Protein AF-A0A9P9DSQ2-F1 (afdb_monomer_lite)

Radius of gyration: 19.14 Å; chains: 1; bounding box: 54×25×41 Å

Secondary structure (DSSP, 8-state):
---S-GGGS-TTTSSTTT-------PPPPHHHHHHHHHHHHS-----TT-TTS-SSSHHHHHHHHHHHHHHSPTTTS-HHHHHHHHHT-

Structure (mmCIF, N/CA/C/O backbone):
data_AF-A0A9P9DSQ2-F1
#
_entry.id   AF-A0A9P9DSQ2-F1
#
loop_
_atom_site.group_PDB
_atom_site.id
_atom_site.type_symbol
_atom_site.label_atom_id
_atom_site.label_alt_id
_atom_site.label_comp_id
_atom_site.label_asym_id
_atom_site.label_entity_id
_atom_site.label_seq_id
_atom_site.pdbx_PDB_ins_code
_atom_site.Cartn_x
_atom_site.Cartn_y
_atom_site.Cartn_z
_atom_site.occupancy
_atom_site.B_iso_or_equiv
_atom_site.auth_seq_id
_atom_site.auth_comp_id
_atom_site.auth_asym_id
_atom_site.auth_atom_id
_atom_site.pdbx_PDB_model_num
ATOM 1 N N . MET A 1 1 ? -6.273 -0.958 15.291 1.00 86.94 1 MET A N 1
ATOM 2 C CA . MET A 1 1 ? -7.329 -1.916 14.891 1.00 86.94 1 MET A CA 1
ATOM 3 C C . MET A 1 1 ? -7.430 -1.884 13.377 1.00 86.94 1 MET A C 1
ATOM 5 O O . MET A 1 1 ? -7.369 -0.791 12.831 1.00 86.94 1 MET A O 1
ATOM 9 N N . THR A 1 2 ? -7.551 -3.035 12.717 1.00 93.44 2 THR A N 1
ATOM 10 C CA . THR A 1 2 ? -7.734 -3.147 11.260 1.00 93.44 2 THR A CA 1
ATOM 11 C C . THR A 1 2 ? -9.025 -3.917 10.980 1.00 93.44 2 THR A C 1
ATOM 13 O O . THR A 1 2 ? -9.381 -4.823 11.731 1.00 93.44 2 THR A O 1
ATOM 16 N N . THR A 1 3 ? -9.770 -3.528 9.947 1.00 94.44 3 THR A N 1
ATOM 17 C CA . THR A 1 3 ? -10.976 -4.237 9.499 1.00 94.44 3 THR A CA 1
ATOM 18 C C . THR A 1 3 ? -11.168 -4.009 8.006 1.00 94.44 3 THR A C 1
ATOM 20 O O . THR A 1 3 ? -10.909 -2.911 7.522 1.00 94.44 3 THR A O 1
ATOM 23 N N . ASN A 1 4 ? -11.660 -5.025 7.300 1.00 93.94 4 ASN A N 1
ATOM 24 C CA . ASN A 1 4 ? -12.089 -4.894 5.905 1.00 93.94 4 ASN A CA 1
ATOM 25 C C . ASN A 1 4 ? -13.530 -4.361 5.796 1.00 93.94 4 ASN A C 1
ATOM 27 O O . ASN A 1 4 ? -13.950 -3.943 4.726 1.00 93.94 4 ASN A O 1
ATOM 31 N N . HIS A 1 5 ? -14.286 -4.393 6.900 1.00 92.44 5 HIS A N 1
ATOM 32 C CA . HIS A 1 5 ? -15.693 -3.996 6.967 1.00 92.44 5 HIS A CA 1
ATOM 33 C C . HIS A 1 5 ? -15.889 -2.999 8.108 1.00 92.44 5 HIS A C 1
ATOM 35 O O . HIS A 1 5 ? -16.246 -3.373 9.231 1.00 92.44 5 HIS A O 1
ATOM 41 N N . SER A 1 6 ? -15.579 -1.728 7.854 1.00 90.81 6 SER A N 1
ATOM 42 C CA . SER A 1 6 ? -15.720 -0.668 8.860 1.00 90.81 6 SER A CA 1
ATOM 43 C C . SER A 1 6 ? -17.185 -0.315 9.137 1.00 90.81 6 SER A C 1
ATOM 45 O O . SER A 1 6 ? -17.527 0.058 10.256 1.00 90.81 6 SER A O 1
ATOM 47 N N . GLU A 1 7 ? -18.062 -0.531 8.159 1.00 91.12 7 GLU A N 1
ATOM 48 C CA . GLU A 1 7 ? -19.506 -0.305 8.206 1.00 91.12 7 GLU A CA 1
ATOM 49 C C . GLU A 1 7 ? -20.245 -1.273 9.136 1.00 91.12 7 GLU A C 1
ATOM 51 O O . GLU A 1 7 ? -21.333 -0.968 9.615 1.00 91.12 7 GLU A O 1
ATOM 56 N N . LYS A 1 8 ? -19.645 -2.437 9.411 1.00 92.81 8 LYS A N 1
ATOM 57 C CA . LYS A 1 8 ? -20.202 -3.456 10.313 1.00 92.81 8 LYS A CA 1
ATOM 58 C C . LYS A 1 8 ? -19.705 -3.310 11.751 1.00 92.81 8 LYS A C 1
ATOM 60 O O . LYS A 1 8 ? -20.093 -4.105 12.605 1.00 92.81 8 LYS A O 1
ATOM 65 N N . LEU A 1 9 ? -18.821 -2.347 12.026 1.00 91.25 9 LEU A N 1
ATOM 66 C CA . LEU A 1 9 ? -18.330 -2.108 13.378 1.00 91.25 9 LEU A CA 1
ATOM 67 C C . LEU A 1 9 ? -19.406 -1.454 14.242 1.00 91.25 9 LEU A C 1
ATOM 69 O O . LEU A 1 9 ? -20.096 -0.527 13.821 1.00 91.25 9 LEU A O 1
ATOM 73 N N . ASP A 1 10 ? -19.484 -1.899 15.493 1.00 92.69 10 ASP A N 1
ATOM 74 C CA . ASP A 1 10 ? -20.330 -1.263 16.494 1.00 92.69 10 ASP A CA 1
ATOM 75 C C . ASP A 1 10 ? -19.885 0.192 16.728 1.00 92.69 10 ASP A C 1
ATOM 77 O O . ASP A 1 10 ? -18.697 0.489 16.918 1.00 92.69 10 ASP A O 1
ATOM 81 N N . HIS A 1 11 ? -20.849 1.111 16.751 1.00 88.75 11 HIS A N 1
ATOM 82 C CA . HIS A 1 11 ? -20.594 2.536 16.936 1.00 88.75 11 HIS A CA 1
ATOM 83 C C . HIS A 1 11 ? -19.863 2.840 18.259 1.00 88.75 11 HIS A C 1
ATOM 85 O O . HIS A 1 11 ? -19.038 3.756 18.316 1.00 88.75 11 HIS A O 1
ATOM 91 N N . ALA A 1 12 ? -20.083 2.042 19.310 1.00 91.69 12 ALA A N 1
ATOM 92 C CA . ALA A 1 12 ? -19.398 2.160 20.595 1.00 91.69 12 ALA A CA 1
ATOM 93 C C . ALA A 1 12 ? -17.888 1.894 20.501 1.00 91.69 12 ALA A C 1
ATOM 95 O O . ALA A 1 12 ? -17.130 2.441 21.307 1.00 91.69 12 ALA A O 1
ATOM 96 N N . LEU A 1 13 ? -17.439 1.104 19.519 1.00 89.81 13 LEU A N 1
ATOM 97 C CA . LEU A 1 13 ? -16.016 0.856 19.270 1.00 89.81 13 LEU A CA 1
ATOM 98 C C . LEU A 1 13 ? -15.345 2.026 18.552 1.00 89.81 13 LEU A C 1
ATOM 100 O O . LEU A 1 13 ? -14.154 2.250 18.742 1.00 89.81 13 LEU A O 1
ATOM 104 N N . THR A 1 14 ? -16.095 2.787 17.755 1.00 89.38 14 THR A N 1
ATOM 105 C CA . THR A 1 14 ? -15.544 3.892 16.953 1.00 89.38 14 THR A CA 1
ATOM 106 C C . THR A 1 14 ? -15.680 5.277 17.582 1.00 89.38 14 THR A C 1
ATOM 108 O O . THR A 1 14 ? -15.310 6.265 16.953 1.00 89.38 14 THR A O 1
ATOM 111 N N . ARG A 1 15 ? -16.230 5.370 18.799 1.00 90.31 15 ARG A N 1
ATOM 112 C CA . ARG A 1 15 ? -16.434 6.650 19.488 1.00 90.31 15 ARG A CA 1
ATOM 113 C C . ARG A 1 15 ? -15.101 7.294 19.919 1.00 90.31 15 ARG A C 1
ATOM 115 O O . ARG A 1 15 ? -14.140 6.559 20.185 1.00 90.31 15 ARG A O 1
ATOM 122 N N . PRO A 1 16 ? -15.062 8.630 20.085 1.00 91.56 16 PRO A N 1
ATOM 123 C CA . PRO A 1 16 ? -13.893 9.332 20.618 1.00 91.56 16 PRO A CA 1
ATOM 124 C C . PRO A 1 16 ? -13.413 8.734 21.950 1.00 91.56 16 PRO A C 1
ATOM 126 O O . PRO A 1 16 ? -14.226 8.358 22.802 1.00 91.56 16 PRO A O 1
ATOM 129 N N . GLY A 1 17 ? -12.098 8.604 22.116 1.00 92.00 17 GLY A N 1
ATOM 130 C CA . GLY A 1 17 ? -11.450 7.945 23.257 1.00 92.00 17 GLY A CA 1
ATOM 131 C C . GLY A 1 17 ? -11.303 6.423 23.124 1.00 92.00 17 GLY A C 1
ATOM 132 O O . GLY A 1 17 ? -10.757 5.776 24.020 1.00 92.00 17 GLY A O 1
ATOM 133 N N . ARG A 1 18 ? -11.794 5.822 22.031 1.00 92.94 18 ARG A N 1
ATOM 134 C CA . ARG A 1 18 ? -11.494 4.431 21.640 1.00 92.94 18 ARG A CA 1
ATOM 135 C C . ARG A 1 18 ? -10.732 4.380 20.320 1.00 92.94 18 ARG A C 1
ATOM 137 O O . ARG A 1 18 ? -9.686 3.741 20.255 1.00 92.94 18 ARG A O 1
ATOM 144 N N . VAL A 1 19 ? -11.257 5.040 19.286 1.00 91.44 19 VAL A N 1
ATOM 145 C CA . VAL A 1 19 ? -10.629 5.157 17.962 1.00 91.44 19 VAL A CA 1
ATOM 146 C C . VAL A 1 19 ? -10.694 6.613 17.529 1.00 91.44 19 VAL A C 1
ATOM 148 O O . VAL A 1 19 ? -11.738 7.082 17.085 1.00 91.44 19 VAL A O 1
ATOM 151 N N . ASP A 1 20 ? -9.572 7.312 17.653 1.00 92.50 20 ASP A N 1
ATOM 152 C CA . ASP A 1 20 ? -9.503 8.751 17.374 1.00 92.50 20 ASP A CA 1
ATOM 153 C C . ASP A 1 20 ? -9.065 9.065 15.933 1.00 92.50 20 ASP A C 1
ATOM 155 O O . ASP A 1 20 ? -9.336 10.150 15.427 1.00 92.50 20 ASP A O 1
ATOM 159 N N . LEU A 1 21 ? -8.441 8.102 15.241 1.00 91.25 21 LEU A N 1
ATOM 160 C CA . LEU A 1 21 ? -8.024 8.220 13.844 1.00 91.25 21 LEU A CA 1
ATOM 161 C C . LEU A 1 21 ? -8.487 7.003 13.041 1.00 91.25 21 LEU A C 1
ATOM 163 O O . LEU A 1 21 ? -8.284 5.857 13.449 1.00 91.25 21 LEU A O 1
ATOM 167 N N . LYS A 1 22 ? -9.079 7.262 11.875 1.00 91.44 22 LYS A N 1
ATOM 168 C CA . LYS A 1 22 ? -9.448 6.248 10.886 1.00 91.44 22 LYS A CA 1
ATOM 169 C C . LYS A 1 22 ? -8.699 6.553 9.594 1.00 91.44 22 LYS A C 1
ATOM 171 O O . LYS A 1 22 ? -8.755 7.681 9.115 1.00 91.44 22 LYS A O 1
ATOM 176 N N . VAL A 1 23 ? -8.007 5.553 9.060 1.00 93.25 23 VAL A N 1
ATOM 177 C CA . VAL A 1 23 ? -7.296 5.634 7.781 1.00 93.25 23 VAL A CA 1
ATOM 178 C C . VAL A 1 23 ? -7.793 4.491 6.914 1.00 93.25 23 VAL A C 1
ATOM 180 O O . VAL A 1 23 ? -7.803 3.341 7.355 1.00 93.25 23 VAL A O 1
ATOM 183 N N . GLU A 1 24 ? -8.241 4.821 5.710 1.00 92.50 24 GLU A N 1
ATOM 184 C CA . GLU A 1 24 ? -8.670 3.844 4.721 1.00 92.50 24 GLU A CA 1
ATOM 185 C C . GLU A 1 24 ? -7.478 3.439 3.855 1.00 92.50 24 GLU A C 1
ATOM 187 O O . GLU A 1 24 ? -6.746 4.289 3.349 1.00 92.50 24 GLU A O 1
ATOM 192 N N . PHE A 1 25 ? -7.279 2.132 3.702 1.00 91.56 25 PHE A N 1
ATOM 193 C CA . PHE A 1 25 ? -6.292 1.591 2.780 1.00 91.56 25 PHE A CA 1
ATOM 194 C C . PHE A 1 25 ? -6.983 1.308 1.452 1.00 91.56 25 PHE A C 1
ATOM 196 O O . PHE A 1 25 ? -7.862 0.450 1.384 1.00 91.56 25 PHE A O 1
ATOM 203 N N . GLN A 1 26 ? -6.593 2.045 0.416 1.00 90.81 26 GLN A N 1
ATOM 204 C CA . GLN A 1 26 ? -7.137 1.896 -0.930 1.00 90.81 26 GLN A CA 1
ATOM 205 C C . GLN A 1 26 ? -6.309 0.913 -1.767 1.00 90.81 26 GLN A C 1
ATOM 207 O O . GLN A 1 26 ? -5.225 0.473 -1.367 1.00 90.81 26 GLN A O 1
ATOM 212 N N . LEU A 1 27 ? -6.849 0.554 -2.933 1.00 94.00 27 LEU A N 1
ATOM 213 C CA . LEU A 1 27 ? -6.123 -0.201 -3.953 1.00 94.00 27 LEU A CA 1
ATOM 214 C C . LEU A 1 27 ? -4.958 0.634 -4.505 1.00 94.00 27 LEU A C 1
ATOM 216 O O . LEU A 1 27 ? -4.865 1.839 -4.279 1.00 94.00 27 LEU A O 1
ATOM 220 N N . ALA A 1 28 ? -4.016 -0.024 -5.172 1.00 92.50 28 ALA A N 1
ATOM 221 C CA . ALA A 1 28 ? -2.792 0.616 -5.610 1.00 92.50 28 ALA A CA 1
ATOM 222 C C . ALA A 1 28 ? -3.034 1.537 -6.812 1.00 92.50 28 ALA A C 1
ATOM 224 O O . ALA A 1 28 ? -3.481 1.111 -7.878 1.00 92.50 28 ALA A O 1
ATOM 225 N N . ASP A 1 29 ? -2.646 2.795 -6.647 1.00 91.88 29 ASP A N 1
ATOM 226 C CA . ASP A 1 29 ? -2.539 3.750 -7.743 1.00 91.88 29 ASP A CA 1
ATOM 227 C C . ASP A 1 29 ? -1.176 3.641 -8.432 1.00 91.88 29 ASP A C 1
ATOM 229 O O . ASP A 1 29 ? -0.224 3.059 -7.899 1.00 91.88 29 ASP A O 1
ATOM 233 N N . ARG A 1 30 ? -1.027 4.289 -9.593 1.00 91.88 30 ARG A N 1
ATOM 234 C CA . ARG A 1 30 ? 0.255 4.344 -10.320 1.00 91.88 30 ARG A CA 1
ATOM 235 C C . ARG A 1 30 ? 1.421 4.814 -9.459 1.00 91.88 30 ARG A C 1
ATOM 237 O O . ARG A 1 30 ? 2.525 4.285 -9.573 1.00 91.88 30 ARG A O 1
ATOM 244 N N . GLY A 1 31 ? 1.179 5.789 -8.584 1.00 91.81 31 GLY A N 1
ATOM 245 C CA . GLY A 1 31 ? 2.190 6.273 -7.646 1.00 91.81 31 GLY A CA 1
ATOM 246 C C . GLY A 1 31 ? 2.658 5.174 -6.692 1.00 91.81 31 GLY A C 1
ATOM 247 O O . GLY A 1 31 ? 3.859 4.991 -6.519 1.00 91.81 31 GLY A O 1
ATOM 248 N N . ILE A 1 32 ? 1.716 4.399 -6.146 1.00 92.38 32 ILE A N 1
ATOM 249 C CA . ILE A 1 32 ? 1.999 3.275 -5.248 1.00 92.38 32 ILE A CA 1
ATOM 250 C C . ILE A 1 32 ? 2.737 2.166 -6.003 1.00 92.38 32 ILE A C 1
ATOM 252 O O . ILE A 1 32 ? 3.742 1.670 -5.508 1.00 92.38 32 ILE A O 1
ATOM 256 N N . ALA A 1 33 ? 2.305 1.811 -7.216 1.00 93.00 33 ALA A N 1
ATOM 257 C CA . ALA A 1 33 ? 2.983 0.805 -8.036 1.00 93.00 33 ALA A CA 1
ATOM 258 C C . ALA A 1 33 ? 4.448 1.186 -8.327 1.00 93.00 33 ALA A C 1
ATOM 260 O O . ALA A 1 33 ? 5.340 0.339 -8.242 1.0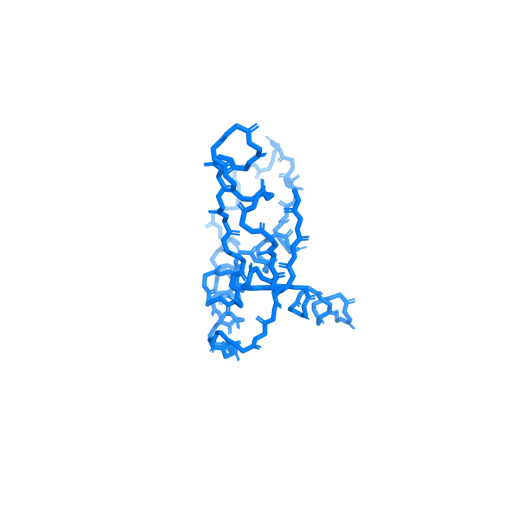0 93.00 33 ALA A O 1
ATOM 261 N N . ARG A 1 34 ? 4.709 2.469 -8.609 1.00 92.88 34 ARG A N 1
ATOM 262 C CA . ARG A 1 34 ? 6.067 2.994 -8.793 1.00 92.88 34 ARG A CA 1
ATOM 263 C C . ARG A 1 34 ? 6.892 2.915 -7.511 1.00 92.88 34 ARG A C 1
ATOM 265 O O . ARG A 1 34 ? 8.028 2.456 -7.552 1.00 92.88 34 ARG A O 1
ATOM 272 N N . GLU A 1 35 ? 6.330 3.349 -6.386 1.00 91.31 35 GLU A N 1
ATOM 273 C CA . GLU A 1 35 ? 6.991 3.294 -5.076 1.00 91.31 35 GLU A CA 1
ATOM 274 C C . GLU A 1 35 ? 7.305 1.855 -4.655 1.00 91.31 35 GLU A C 1
ATOM 276 O O . GLU A 1 35 ? 8.399 1.592 -4.171 1.00 91.31 35 GLU A O 1
ATOM 281 N N . ILE A 1 36 ? 6.406 0.900 -4.911 1.00 91.69 36 ILE A N 1
ATOM 282 C CA . ILE A 1 36 ? 6.651 -0.527 -4.658 1.00 91.69 36 ILE A CA 1
ATOM 283 C C . ILE A 1 36 ? 7.844 -1.024 -5.483 1.00 91.69 36 ILE A C 1
ATOM 285 O O . ILE A 1 36 ? 8.722 -1.699 -4.947 1.00 91.69 36 ILE A O 1
ATOM 289 N N . TYR A 1 37 ? 7.910 -0.666 -6.769 1.00 90.62 37 TYR A N 1
ATOM 290 C CA . TYR A 1 37 ? 9.042 -1.030 -7.622 1.00 90.62 37 TYR A CA 1
ATOM 291 C C . TYR A 1 37 ? 10.354 -0.429 -7.097 1.00 90.62 37 TYR A C 1
ATOM 293 O O . TYR A 1 37 ? 11.361 -1.130 -6.985 1.00 90.62 37 TYR A O 1
ATOM 301 N N . ARG A 1 38 ? 10.334 0.853 -6.707 1.00 89.25 38 ARG A N 1
ATOM 302 C CA . ARG A 1 38 ? 11.479 1.525 -6.074 1.00 89.25 38 ARG A CA 1
ATOM 303 C C . ARG A 1 38 ? 11.884 0.863 -4.765 1.00 89.25 38 ARG A C 1
ATOM 305 O O . ARG A 1 38 ? 13.067 0.699 -4.522 1.00 89.25 38 ARG A O 1
ATOM 312 N N . PHE A 1 39 ? 10.930 0.461 -3.938 1.00 87.88 39 PHE A N 1
ATOM 313 C CA . PHE A 1 39 ? 11.208 -0.195 -2.666 1.00 87.88 39 PHE A CA 1
ATOM 314 C C . PHE A 1 39 ? 11.850 -1.575 -2.858 1.00 87.88 39 PHE A C 1
ATOM 316 O O . PHE A 1 39 ? 12.763 -1.933 -2.122 1.00 87.88 39 PHE A O 1
ATOM 323 N N . MET A 1 40 ? 11.399 -2.345 -3.852 1.00 86.88 40 MET A N 1
ATOM 324 C CA . MET A 1 40 ? 11.906 -3.699 -4.090 1.00 86.88 40 MET A CA 1
ATOM 325 C C . MET A 1 40 ? 13.245 -3.739 -4.828 1.00 86.88 40 MET A C 1
ATOM 327 O O . MET A 1 40 ? 14.070 -4.602 -4.539 1.00 86.88 40 MET A O 1
ATOM 331 N N . PHE A 1 41 ? 13.455 -2.835 -5.785 1.00 84.56 41 PHE A N 1
ATOM 332 C CA . PHE A 1 41 ? 14.626 -2.855 -6.671 1.00 84.56 41 PHE A CA 1
ATOM 333 C C . PHE A 1 41 ? 15.546 -1.640 -6.502 1.00 84.56 41 PHE A C 1
ATOM 335 O O . PHE A 1 41 ? 16.591 -1.558 -7.154 1.00 84.56 41 PHE A O 1
ATOM 342 N N . GLY A 1 42 ? 15.170 -0.691 -5.646 1.00 77.94 42 GLY A N 1
ATOM 343 C CA . GLY A 1 42 ? 16.007 0.435 -5.262 1.00 77.94 42 GLY A CA 1
ATOM 344 C C . GLY A 1 42 ? 17.218 -0.085 -4.510 1.00 77.94 42 GLY A C 1
ATOM 345 O O . GLY A 1 42 ? 17.095 -0.781 -3.506 1.00 77.94 42 GLY A O 1
ATOM 346 N N . GLN A 1 43 ? 18.399 0.212 -5.040 1.00 60.47 43 GLN A N 1
ATOM 347 C CA . GLN A 1 43 ? 19.662 -0.240 -4.473 1.00 60.47 43 GLN A CA 1
ATOM 348 C C . GLN A 1 43 ? 19.794 0.273 -3.025 1.00 60.47 43 GLN A C 1
ATOM 350 O O . GLN A 1 43 ? 19.723 1.489 -2.824 1.00 60.47 43 GLN A O 1
ATOM 355 N N . PRO A 1 44 ? 20.032 -0.589 -2.017 1.00 50.75 44 PRO A N 1
ATOM 356 C CA . PRO A 1 44 ? 20.595 -0.129 -0.761 1.00 50.75 44 PRO A CA 1
ATOM 357 C C . PRO A 1 44 ? 22.059 0.217 -1.044 1.00 50.75 44 PRO A C 1
ATOM 359 O O . PRO A 1 44 ? 22.891 -0.672 -1.160 1.00 50.75 44 PRO A O 1
ATOM 362 N N . GLU A 1 45 ? 22.329 1.502 -1.261 1.00 53.09 45 GLU A N 1
ATOM 363 C CA . GLU A 1 45 ? 23.652 2.136 -1.264 1.00 53.09 45 GLU A CA 1
ATOM 364 C C . GLU A 1 45 ? 24.828 1.260 -1.735 1.00 53.09 45 GLU A C 1
ATOM 366 O O . GLU A 1 45 ? 25.511 0.601 -0.949 1.00 53.09 45 GLU A O 1
ATOM 371 N N . SER A 1 46 ? 25.182 1.352 -3.016 1.00 46.41 46 SER A N 1
ATOM 372 C CA . SER A 1 46 ? 26.577 1.137 -3.392 1.00 46.41 46 SER A CA 1
ATOM 373 C C . SER A 1 46 ? 27.405 2.258 -2.760 1.00 46.41 46 SER A C 1
ATOM 375 O O . SER A 1 46 ? 27.421 3.372 -3.274 1.00 46.41 46 SER A O 1
ATOM 377 N N . ASN A 1 47 ? 28.006 1.951 -1.608 1.00 43.38 47 ASN A N 1
ATOM 378 C CA . ASN A 1 47 ? 29.162 2.579 -0.974 1.00 43.38 47 ASN A CA 1
ATOM 379 C C . ASN A 1 47 ? 29.415 4.057 -1.320 1.00 43.38 47 ASN A C 1
ATOM 381 O O . ASN A 1 47 ? 29.832 4.406 -2.423 1.00 43.38 47 ASN A O 1
ATOM 385 N N . ILE A 1 48 ? 29.383 4.887 -0.278 1.00 53.72 48 ILE A N 1
ATOM 386 C CA . ILE A 1 48 ? 29.861 6.281 -0.162 1.00 53.72 48 ILE A CA 1
ATOM 387 C C . ILE A 1 48 ? 31.305 6.535 -0.692 1.00 53.72 48 ILE A C 1
ATOM 389 O O . ILE A 1 48 ? 31.835 7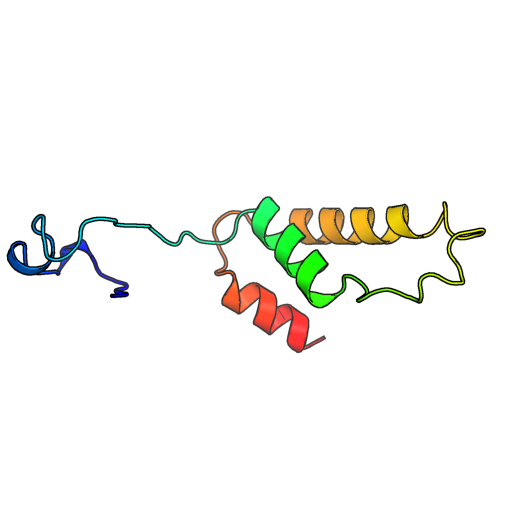.633 -0.556 1.00 53.72 48 ILE A O 1
ATOM 393 N N . ALA A 1 49 ? 31.961 5.540 -1.298 1.00 47.84 49 ALA A N 1
ATOM 394 C CA . ALA A 1 49 ? 33.284 5.604 -1.910 1.00 47.84 49 ALA A CA 1
ATOM 395 C C . ALA A 1 49 ? 33.275 5.691 -3.456 1.00 47.84 49 ALA A C 1
ATOM 397 O O . ALA A 1 49 ? 34.303 6.040 -4.028 1.00 47.84 49 ALA A O 1
ATOM 398 N N . GLU A 1 50 ? 32.154 5.434 -4.147 1.00 45.50 50 GLU A N 1
ATOM 399 C CA . GLU A 1 50 ? 32.084 5.462 -5.629 1.00 45.50 50 GLU A CA 1
ATOM 400 C C . GLU A 1 50 ? 31.283 6.650 -6.202 1.00 45.50 50 GLU A C 1
ATOM 402 O O . GLU A 1 50 ? 30.956 6.698 -7.389 1.00 45.50 50 GLU A O 1
ATOM 407 N N . ALA A 1 51 ? 31.010 7.666 -5.381 1.00 45.00 51 ALA A N 1
ATOM 408 C CA . ALA A 1 51 ? 30.176 8.820 -5.727 1.00 45.00 51 ALA A CA 1
ATOM 409 C C . ALA A 1 51 ? 30.785 9.808 -6.753 1.00 45.00 51 ALA A C 1
ATOM 411 O O . ALA A 1 51 ? 30.257 10.901 -6.925 1.00 45.00 51 ALA A O 1
ATOM 412 N N . ILE A 1 52 ? 31.877 9.462 -7.447 1.00 51.62 52 ILE A N 1
ATOM 413 C CA . ILE A 1 52 ? 32.528 10.360 -8.423 1.00 51.62 52 ILE A CA 1
ATOM 414 C C . ILE A 1 52 ? 32.259 9.952 -9.891 1.00 51.62 52 ILE A C 1
ATOM 416 O O . ILE A 1 52 ? 32.623 10.699 -10.791 1.00 51.62 52 ILE A O 1
ATOM 420 N N . GLN A 1 53 ? 31.582 8.830 -10.196 1.00 47.41 53 GLN A N 1
ATOM 421 C CA . GLN A 1 53 ? 31.389 8.414 -11.608 1.00 47.41 53 GLN A CA 1
ATOM 422 C C . GLN A 1 53 ? 29.993 7.914 -12.028 1.00 47.41 53 GLN A C 1
ATOM 424 O O . GLN A 1 53 ? 29.830 7.521 -13.182 1.00 47.41 53 GLN A O 1
ATOM 429 N N . GLN A 1 54 ? 28.957 7.963 -11.183 1.00 47.34 54 GLN A N 1
ATOM 430 C CA . GLN A 1 54 ? 27.614 7.491 -11.573 1.00 47.34 54 GLN A CA 1
ATOM 431 C C . GLN A 1 54 ? 26.540 8.591 -11.630 1.00 47.34 54 GLN A C 1
ATOM 433 O O . GLN A 1 54 ? 25.482 8.476 -11.023 1.00 47.34 54 GLN A O 1
ATOM 438 N N . GLU A 1 55 ? 26.747 9.617 -12.456 1.00 44.19 55 GLU A N 1
ATOM 439 C CA . GLU A 1 55 ? 25.670 10.530 -12.897 1.00 44.19 55 GLU A CA 1
ATOM 440 C C . GLU A 1 55 ? 24.791 9.936 -14.033 1.00 44.19 55 GLU A C 1
ATOM 442 O O . GLU A 1 55 ? 23.951 10.627 -14.602 1.00 44.19 55 GLU A O 1
ATOM 447 N N . GLY A 1 56 ? 24.943 8.645 -14.377 1.00 45.09 56 GLY A N 1
ATOM 448 C CA . GLY A 1 56 ? 24.309 8.038 -15.563 1.00 45.09 56 GLY A CA 1
ATOM 449 C C . GLY A 1 56 ? 23.272 6.924 -15.339 1.00 45.09 56 GLY A C 1
ATOM 450 O O . GLY A 1 56 ? 22.464 6.676 -16.234 1.00 45.09 56 GLY A O 1
ATOM 451 N N . CYS A 1 57 ? 23.251 6.238 -14.187 1.00 47.53 57 CYS A N 1
ATOM 452 C CA . CYS A 1 57 ? 22.439 5.014 -14.017 1.00 47.53 57 CYS A CA 1
ATOM 453 C C . CYS A 1 57 ? 21.034 5.226 -13.425 1.00 47.53 57 CYS A C 1
ATOM 455 O O . CYS A 1 57 ? 20.156 4.391 -13.648 1.00 47.53 57 CYS A O 1
ATOM 457 N N . GLY A 1 58 ? 20.772 6.344 -12.737 1.00 55.03 58 GLY A N 1
ATOM 458 C CA . GLY A 1 58 ? 19.458 6.605 -12.125 1.00 55.03 58 GLY A CA 1
ATOM 459 C C . GLY A 1 58 ? 18.319 6.754 -13.143 1.00 55.03 58 GLY A C 1
ATOM 460 O O . GLY A 1 58 ? 17.184 6.362 -12.882 1.00 55.03 58 GLY A O 1
ATOM 461 N N . GLY A 1 59 ? 18.625 7.245 -14.350 1.00 63.66 59 GLY A N 1
ATOM 462 C CA . GLY A 1 59 ? 17.615 7.492 -15.381 1.00 63.66 59 GLY A CA 1
ATOM 463 C C . GLY A 1 59 ? 16.961 6.222 -15.933 1.00 63.66 59 GLY A C 1
A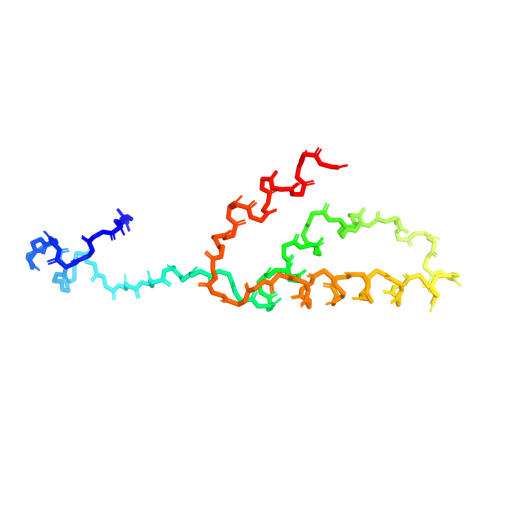TOM 464 O O . GLY A 1 59 ? 15.776 6.241 -16.256 1.00 63.66 59 GLY A O 1
ATOM 465 N N . ASN A 1 60 ? 17.697 5.112 -16.034 1.00 77.44 60 ASN A N 1
ATOM 466 C CA . ASN A 1 60 ? 17.129 3.858 -16.541 1.00 77.44 60 ASN A CA 1
ATOM 467 C C . ASN A 1 60 ? 16.204 3.201 -15.514 1.00 77.44 60 ASN A C 1
ATOM 469 O O . ASN A 1 60 ? 15.154 2.690 -15.896 1.00 77.44 60 ASN A O 1
ATOM 473 N N . PHE A 1 61 ? 16.560 3.265 -14.230 1.00 83.56 61 PHE A N 1
ATOM 474 C CA . PHE A 1 61 ? 15.744 2.718 -13.149 1.00 83.56 61 PHE A CA 1
ATOM 475 C C . PHE A 1 61 ? 14.412 3.456 -13.008 1.00 83.56 61 PHE A C 1
ATOM 477 O O . PHE A 1 61 ? 13.354 2.834 -12.986 1.00 83.56 61 PHE A O 1
ATOM 484 N N . GLU A 1 62 ? 14.452 4.788 -13.004 1.00 85.44 62 GLU A N 1
ATOM 485 C CA . GLU A 1 62 ? 13.242 5.612 -12.931 1.00 85.44 62 GLU A CA 1
ATOM 486 C C . GLU A 1 62 ? 12.331 5.391 -14.143 1.00 85.44 62 GLU A C 1
ATOM 488 O O . GLU A 1 62 ? 11.128 5.187 -13.993 1.00 85.44 62 GLU A O 1
ATOM 493 N N . ARG A 1 63 ? 12.907 5.285 -15.349 1.00 87.88 63 ARG A N 1
ATOM 494 C CA . ARG A 1 63 ? 12.145 4.925 -16.556 1.00 87.88 63 ARG A CA 1
ATOM 495 C C . ARG A 1 63 ? 11.507 3.542 -16.458 1.00 87.88 63 ARG A C 1
ATOM 497 O O . ARG A 1 63 ? 10.401 3.358 -16.957 1.00 87.88 63 ARG A O 1
ATOM 504 N N . GLN A 1 64 ? 12.185 2.567 -15.853 1.00 89.06 64 GLN A N 1
ATOM 505 C CA . GLN A 1 64 ? 11.624 1.233 -15.627 1.00 89.06 64 GLN A CA 1
ATOM 506 C C . GLN A 1 64 ? 10.490 1.266 -14.601 1.00 89.06 64 GLN A C 1
ATOM 508 O O . GLN A 1 64 ? 9.460 0.636 -14.833 1.00 89.06 64 GLN A O 1
ATOM 513 N N . ALA A 1 65 ? 10.646 2.030 -13.520 1.00 90.25 65 ALA A N 1
ATOM 514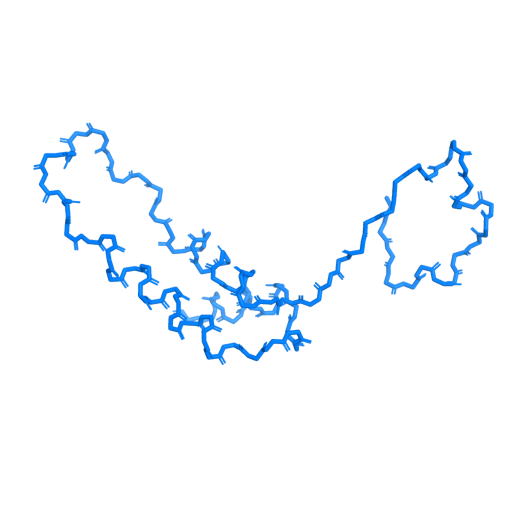 C CA . ALA A 1 65 ? 9.621 2.200 -12.498 1.00 90.25 65 ALA A CA 1
ATOM 515 C C . ALA A 1 65 ? 8.367 2.885 -13.073 1.00 90.25 65 ALA A C 1
ATOM 517 O O . ALA A 1 65 ? 7.249 2.416 -12.852 1.00 90.25 65 ALA A O 1
ATOM 518 N N . ASP A 1 66 ? 8.542 3.932 -13.884 1.00 91.50 66 ASP A N 1
ATOM 519 C CA . ASP A 1 66 ? 7.443 4.602 -14.585 1.00 91.50 66 ASP A CA 1
ATOM 520 C C . ASP A 1 66 ? 6.801 3.685 -15.642 1.00 91.50 66 ASP A C 1
ATOM 522 O O . ASP A 1 66 ? 5.576 3.623 -15.752 1.00 91.50 66 ASP A O 1
ATOM 526 N N . ALA A 1 67 ? 7.597 2.919 -16.398 1.00 92.50 67 ALA A N 1
ATOM 527 C CA . ALA A 1 67 ? 7.081 1.964 -17.380 1.00 92.50 67 ALA A CA 1
ATOM 528 C C . ALA A 1 67 ? 6.313 0.805 -16.726 1.00 92.50 67 ALA A C 1
ATOM 530 O O . ALA A 1 67 ? 5.337 0.315 -17.297 1.00 92.50 67 ALA A O 1
ATOM 531 N N . PHE A 1 68 ? 6.738 0.363 -15.541 1.00 91.81 68 PHE A N 1
ATOM 532 C CA . PHE A 1 68 ? 6.013 -0.611 -14.733 1.00 91.81 68 PHE A CA 1
ATOM 533 C C . PHE A 1 68 ? 4.685 -0.023 -14.255 1.00 91.81 68 PHE A C 1
ATOM 535 O O . PHE A 1 68 ? 3.632 -0.587 -14.546 1.00 91.81 68 PHE A O 1
ATOM 542 N N . ALA A 1 69 ? 4.717 1.153 -13.625 1.00 92.50 69 ALA A N 1
ATOM 543 C CA . ALA A 1 69 ? 3.518 1.843 -13.160 1.00 92.50 69 ALA A CA 1
ATOM 544 C C . ALA A 1 69 ? 2.525 2.146 -14.296 1.00 92.50 69 ALA A C 1
ATOM 546 O O . ALA A 1 69 ? 1.318 2.080 -14.093 1.00 92.50 69 ALA A O 1
ATOM 547 N N . ALA A 1 70 ? 3.001 2.423 -15.514 1.00 93.31 70 ALA A N 1
ATOM 548 C CA . ALA A 1 70 ? 2.138 2.635 -16.674 1.00 93.31 70 ALA A CA 1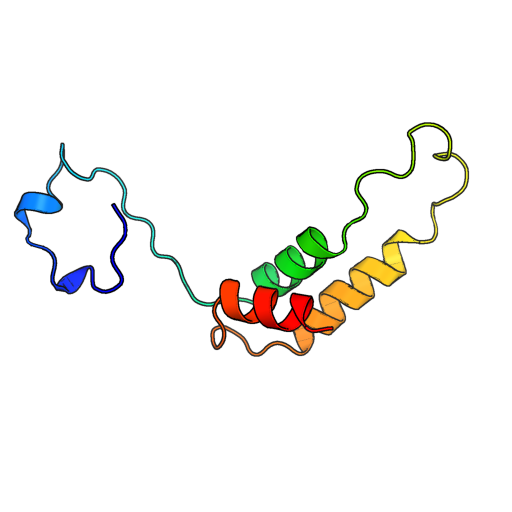
ATOM 549 C C . ALA A 1 70 ? 1.371 1.372 -17.104 1.00 93.31 70 ALA A C 1
ATOM 551 O O . ALA A 1 70 ? 0.269 1.497 -17.641 1.00 93.31 70 ALA A O 1
ATOM 552 N N . LYS A 1 71 ? 1.944 0.179 -16.879 1.00 92.06 71 LYS A N 1
ATOM 553 C CA . LYS A 1 71 ? 1.339 -1.120 -17.220 1.00 92.06 71 LYS A CA 1
ATOM 554 C C . LYS A 1 71 ? 0.372 -1.635 -16.160 1.00 92.06 71 LYS A C 1
ATOM 556 O O . LYS A 1 71 ? -0.475 -2.456 -16.496 1.00 92.06 71 LYS A O 1
ATOM 561 N N . VAL A 1 72 ? 0.511 -1.197 -14.910 1.00 90.56 72 VAL A N 1
ATOM 562 C CA . VAL A 1 72 ? -0.403 -1.574 -13.828 1.00 90.56 72 VAL A CA 1
ATOM 563 C C . VAL A 1 72 ? -1.709 -0.777 -13.982 1.00 90.56 72 VAL A C 1
ATOM 565 O O . VAL A 1 72 ? -1.658 0.456 -14.015 1.00 90.56 72 VAL A O 1
ATOM 568 N N . PRO A 1 73 ? -2.871 -1.444 -14.103 1.00 90.94 73 PRO A N 1
ATOM 569 C CA . PRO A 1 73 ? -4.176 -0.788 -14.065 1.00 90.94 73 PRO A CA 1
ATOM 570 C C . PRO A 1 73 ? -4.397 -0.037 -12.747 1.00 90.94 73 PRO A C 1
ATOM 572 O O . PRO A 1 73 ? -4.031 -0.523 -11.676 1.00 90.94 73 PRO A O 1
ATOM 575 N N . GLU A 1 74 ? -4.994 1.153 -12.825 1.00 88.81 74 GLU A N 1
ATOM 576 C CA . GLU A 1 74 ? -5.265 1.990 -11.651 1.00 88.81 74 GLU A CA 1
ATOM 577 C C . GLU A 1 74 ? -6.384 1.402 -10.788 1.00 88.81 74 GLU A C 1
ATOM 579 O O . GLU A 1 74 ? -7.440 1.033 -11.301 1.00 88.81 74 GLU A O 1
ATOM 584 N N . SER A 1 75 ? -6.142 1.343 -9.474 1.00 87.94 75 SER A N 1
ATOM 585 C CA . SER A 1 75 ? -7.120 0.948 -8.455 1.00 87.94 75 SER A CA 1
ATOM 586 C C . SER A 1 75 ? -7.761 -0.434 -8.676 1.00 87.94 75 SER A C 1
ATOM 588 O O . SER A 1 75 ? -8.900 -0.655 -8.275 1.00 87.94 75 SER A O 1
ATOM 590 N N . GLU A 1 76 ? -7.038 -1.373 -9.294 1.00 92.62 76 GLU A N 1
ATOM 591 C CA . GLU A 1 76 ? -7.499 -2.758 -9.494 1.00 92.62 76 GLU A CA 1
ATOM 592 C C . GLU A 1 76 ? -6.806 -3.738 -8.541 1.00 92.62 76 GLU A C 1
ATOM 594 O O . GLU A 1 76 ? -7.453 -4.592 -7.938 1.00 92.62 76 GLU A O 1
ATOM 599 N N . PHE A 1 77 ? -5.493 -3.583 -8.359 1.00 92.75 77 PHE A N 1
ATOM 600 C CA . PHE A 1 77 ? -4.678 -4.485 -7.548 1.00 92.75 77 PHE A CA 1
ATOM 601 C C . PHE A 1 77 ? -4.356 -3.883 -6.187 1.00 92.75 77 PHE A C 1
ATOM 603 O O . PHE A 1 77 ? -4.102 -2.686 -6.056 1.00 92.75 77 PHE A O 1
ATOM 610 N N . SER A 1 78 ? -4.300 -4.720 -5.158 1.00 93.75 78 SER A N 1
ATOM 611 C CA . SER A 1 78 ? -3.767 -4.322 -3.860 1.00 93.75 78 SER A CA 1
ATOM 612 C C . SER A 1 78 ? -2.235 -4.201 -3.907 1.00 93.75 78 SER A C 1
ATOM 614 O O . SER A 1 78 ? -1.568 -4.913 -4.667 1.00 93.75 78 SER A O 1
ATOM 616 N N . PRO A 1 79 ? -1.630 -3.364 -3.044 1.00 92.31 79 PRO A N 1
ATOM 617 C CA . PRO A 1 79 ? -0.174 -3.299 -2.908 1.00 92.31 79 PRO A CA 1
ATOM 618 C C . PRO A 1 79 ? 0.483 -4.672 -2.686 1.00 92.31 79 PRO A C 1
ATOM 620 O O . PRO A 1 79 ? 1.559 -4.944 -3.213 1.00 92.31 79 PRO A O 1
ATOM 623 N N . ALA A 1 80 ? -0.183 -5.562 -1.943 1.00 91.94 80 ALA A N 1
ATOM 624 C CA . ALA A 1 80 ? 0.316 -6.904 -1.659 1.00 91.94 80 ALA A CA 1
ATOM 625 C C . ALA A 1 80 ? 0.360 -7.798 -2.907 1.00 91.94 80 ALA A C 1
ATOM 627 O O . ALA A 1 80 ? 1.314 -8.554 -3.076 1.00 91.94 80 ALA A O 1
ATOM 628 N N . GLU A 1 81 ? -0.631 -7.702 -3.795 1.00 93.25 81 GLU A N 1
ATOM 629 C CA . GLU A 1 81 ? -0.650 -8.457 -5.055 1.00 93.25 81 GLU A CA 1
ATOM 630 C C . GLU A 1 81 ? 0.465 -8.007 -5.996 1.00 93.25 81 GLU A C 1
ATOM 632 O O . GLU A 1 81 ? 1.128 -8.844 -6.607 1.00 93.25 81 GLU A O 1
ATOM 637 N N . ILE A 1 82 ? 0.724 -6.698 -6.056 1.00 92.31 82 ILE A N 1
ATOM 638 C CA . ILE A 1 82 ? 1.831 -6.138 -6.838 1.00 92.31 82 ILE A CA 1
ATOM 639 C C . ILE A 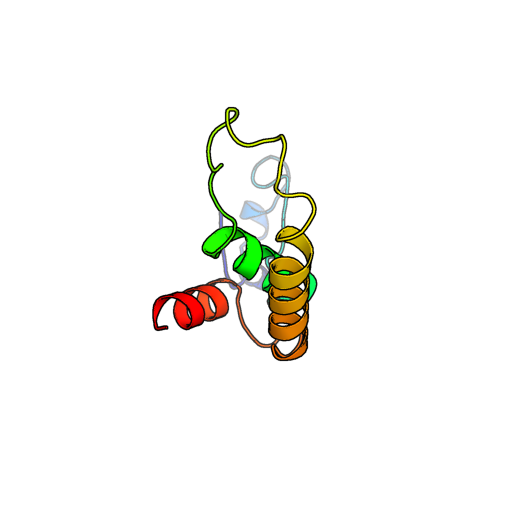1 82 ? 3.171 -6.662 -6.307 1.00 92.31 82 ILE A C 1
ATOM 641 O O . ILE A 1 82 ? 3.990 -7.149 -7.084 1.00 92.31 82 ILE A O 1
ATOM 645 N N . ILE A 1 83 ? 3.384 -6.626 -4.988 1.00 91.56 83 ILE A N 1
ATOM 646 C CA . ILE A 1 83 ? 4.603 -7.165 -4.362 1.00 91.56 83 ILE A CA 1
ATOM 647 C C . ILE A 1 83 ? 4.735 -8.668 -4.642 1.00 91.56 83 ILE A C 1
ATOM 649 O O . ILE A 1 83 ? 5.802 -9.136 -5.031 1.00 91.56 83 ILE A O 1
ATOM 653 N N . ALA A 1 84 ? 3.654 -9.434 -4.486 1.00 93.50 84 ALA A N 1
ATOM 654 C CA . ALA A 1 84 ? 3.659 -10.870 -4.745 1.00 93.50 84 ALA A CA 1
ATOM 655 C C . ALA A 1 84 ? 3.991 -11.191 -6.210 1.00 93.50 84 ALA A C 1
ATOM 657 O O . ALA A 1 84 ? 4.716 -12.149 -6.473 1.00 93.50 84 ALA A O 1
ATOM 658 N N . TYR A 1 85 ? 3.499 -10.390 -7.159 1.00 92.19 85 TYR A N 1
ATOM 659 C CA . TYR A 1 85 ? 3.856 -10.512 -8.570 1.00 92.19 85 TYR A CA 1
ATOM 660 C C . TYR A 1 85 ? 5.353 -10.263 -8.797 1.00 92.19 85 TYR A C 1
ATOM 662 O O . TYR A 1 85 ? 6.005 -11.052 -9.479 1.00 92.19 85 TYR A O 1
ATOM 670 N N . LEU A 1 86 ? 5.908 -9.217 -8.182 1.00 90.56 86 LEU A N 1
ATOM 671 C CA . LEU A 1 86 ? 7.325 -8.867 -8.301 1.00 90.56 86 LEU A CA 1
ATOM 672 C C . LEU A 1 86 ? 8.268 -9.874 -7.626 1.00 90.56 86 LEU A C 1
ATOM 674 O O . LEU A 1 86 ? 9.400 -9.991 -8.058 1.00 90.56 86 LEU A O 1
ATOM 678 N N . LEU A 1 87 ? 7.825 -10.611 -6.603 1.00 89.69 87 LEU A N 1
ATOM 679 C CA . LEU A 1 87 ? 8.626 -11.664 -5.954 1.00 89.69 87 LEU A CA 1
ATOM 680 C C . LEU A 1 87 ? 8.686 -12.978 -6.748 1.00 89.69 87 LEU A C 1
ATOM 682 O O . LEU A 1 87 ? 9.513 -13.840 -6.453 1.00 89.69 87 LEU A O 1
ATOM 686 N N . ARG A 1 88 ? 7.772 -13.183 -7.703 1.00 87.75 88 ARG A N 1
ATOM 687 C CA . ARG A 1 88 ? 7.737 -14.399 -8.537 1.00 87.75 88 ARG A CA 1
ATOM 688 C C . ARG A 1 88 ? 8.678 -14.331 -9.738 1.00 87.75 88 ARG A C 1
ATOM 690 O O . ARG A 1 88 ? 8.877 -15.361 -10.383 1.00 87.75 88 ARG A O 1
ATOM 697 N N . HIS A 1 89 ? 9.196 -13.149 -10.045 1.00 64.12 89 HIS A N 1
ATOM 698 C CA . HIS A 1 89 ? 10.061 -12.861 -11.182 1.00 64.12 89 HIS A CA 1
ATOM 699 C C . HIS A 1 89 ? 11.404 -12.321 -10.701 1.00 64.12 89 HIS A C 1
ATOM 701 O O . HIS A 1 89 ? 12.393 -12.570 -11.423 1.00 64.12 89 HIS A O 1
#

Sequence (89 aa):
MTTNHSEKLDHALTRPGRVDLKVEFQLADRGIAREIYRFMFGQPESNIAEAIQQEGCGGNFERQADAFAAKVPESEFSPAEIIAYLLRH

InterPro domains:
  IPR027417 P-loop containing nucleoside triphosphate hydrolase [G3DSA:3.40.50.300] (1-27)
  IPR027417 P-loop containing nucleoside triphosphate hydrolase [SSF52540] (1-44)

Organism: NCBI:txid1079267

Foldseek 3Di:
DDDPCPVPDDPVCCDPPNNPDDDDAFADALVLQLVLLCVVPVDPDPDPPPVPPPPDDPVVSSVVSNVRSVPDDGRPHHSVVSNVVVVVD

pLDDT: mean 82.62, std 16.57, range [43.38, 94.44]